Protein AF-A0A3D2JVM2-F1 (afdb_monomer_lite)

Structure (mmCIF, N/CA/C/O backbone):
data_AF-A0A3D2JVM2-F1
#
_entry.id   AF-A0A3D2JVM2-F1
#
loop_
_atom_site.group_PDB
_atom_site.id
_atom_site.type_symbol
_atom_site.label_atom_id
_atom_site.label_alt_id
_atom_site.label_comp_id
_atom_site.label_asym_id
_atom_site.label_entity_id
_atom_site.label_seq_id
_atom_site.pdbx_PDB_ins_code
_atom_site.Cartn_x
_atom_site.Cartn_y
_atom_site.Cartn_z
_atom_site.occupancy
_atom_site.B_iso_or_equiv
_atom_site.auth_seq_id
_atom_site.auth_comp_id
_atom_site.auth_asym_id
_atom_site.auth_atom_id
_atom_site.pdbx_PDB_model_num
ATOM 1 N N . MET A 1 1 ? -17.249 -7.807 11.259 1.00 58.50 1 MET A N 1
ATOM 2 C CA . MET A 1 1 ? -15.988 -7.893 12.026 1.00 58.50 1 MET A CA 1
ATOM 3 C C . MET A 1 1 ? -15.006 -8.668 11.182 1.00 58.50 1 MET A C 1
ATOM 5 O O . MET A 1 1 ? -15.385 -9.724 10.692 1.00 58.50 1 MET A O 1
ATOM 9 N N . THR A 1 2 ? -13.806 -8.138 10.955 1.00 68.81 2 THR A N 1
ATOM 10 C CA . THR A 1 2 ? -12.768 -8.905 10.262 1.00 68.81 2 THR A CA 1
ATOM 11 C C . THR A 1 2 ? -12.194 -9.953 11.221 1.00 68.81 2 THR A C 1
ATOM 13 O O . THR A 1 2 ? -12.077 -9.686 12.415 1.00 68.81 2 THR A O 1
ATOM 16 N N . SER A 1 3 ? -11.861 -11.144 10.725 1.00 86.00 3 SER A N 1
ATOM 17 C CA . SER A 1 3 ? -11.227 -12.212 11.522 1.00 86.00 3 SER A CA 1
ATOM 18 C C . SER A 1 3 ? -9.698 -12.077 11.589 1.00 86.00 3 SER A C 1
ATOM 20 O O . SER A 1 3 ? -9.012 -12.990 12.039 1.00 86.00 3 SER A O 1
ATOM 22 N N . LEU A 1 4 ? -9.166 -10.951 11.110 1.00 88.00 4 LEU A N 1
ATOM 23 C CA . LEU A 1 4 ? -7.745 -10.643 10.990 1.00 88.00 4 LEU A CA 1
ATOM 24 C C . LEU A 1 4 ? -7.296 -9.681 12.097 1.00 88.00 4 LEU A C 1
ATOM 26 O O . LEU A 1 4 ? -7.958 -8.683 12.379 1.00 88.00 4 LEU A O 1
ATOM 30 N N . LEU A 1 5 ? -6.138 -9.967 12.692 1.00 90.50 5 LEU A N 1
ATOM 31 C CA . LEU A 1 5 ? -5.443 -9.053 13.596 1.00 90.50 5 LEU A CA 1
ATOM 32 C C . LEU A 1 5 ? -4.349 -8.326 12.812 1.00 90.50 5 LEU A C 1
ATOM 34 O O . LEU A 1 5 ? -3.431 -8.964 12.297 1.00 90.50 5 LEU A O 1
ATOM 38 N N . TYR A 1 6 ? -4.447 -7.001 12.724 1.00 90.62 6 TYR A N 1
ATOM 39 C CA . TYR A 1 6 ? -3.457 -6.183 12.028 1.00 90.62 6 TYR A CA 1
ATOM 40 C C . TYR A 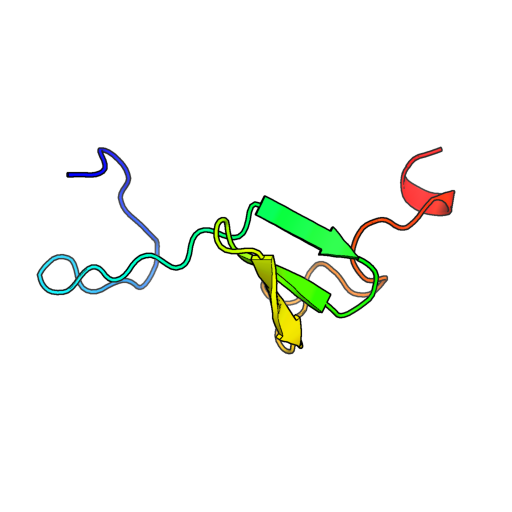1 6 ? -2.294 -5.807 12.954 1.00 90.62 6 TYR A C 1
ATOM 42 O O . TYR A 1 6 ? -2.528 -5.393 14.096 1.00 90.62 6 TYR A O 1
ATOM 50 N N . PRO A 1 7 ? -1.038 -5.911 12.483 1.00 93.19 7 PRO A N 1
ATOM 51 C CA . PRO A 1 7 ? 0.111 -5.422 13.229 1.00 93.19 7 PRO A CA 1
ATOM 52 C C . PRO A 1 7 ? -0.031 -3.931 13.541 1.00 93.19 7 PRO A C 1
ATOM 54 O O . PRO A 1 7 ? -0.482 -3.155 12.704 1.00 93.19 7 PRO A O 1
ATOM 57 N N . THR A 1 8 ? 0.407 -3.513 14.729 1.00 92.62 8 THR A N 1
ATOM 58 C CA . THR A 1 8 ? 0.462 -2.097 15.155 1.00 92.62 8 THR A CA 1
ATOM 59 C C . THR A 1 8 ? -0.883 -1.348 15.210 1.00 92.62 8 THR A C 1
ATOM 61 O O . THR A 1 8 ? -0.898 -0.141 15.434 1.00 92.62 8 THR A O 1
ATOM 64 N N . THR A 1 9 ? -2.022 -2.038 15.080 1.00 93.06 9 THR A N 1
ATOM 65 C CA . THR A 1 9 ? -3.365 -1.439 15.171 1.00 93.06 9 THR A CA 1
ATOM 66 C C . THR A 1 9 ? -3.936 -1.523 16.590 1.00 93.06 9 THR A C 1
ATOM 68 O O . THR A 1 9 ? -3.821 -2.546 17.265 1.00 93.06 9 THR A O 1
ATOM 71 N N . ASN A 1 10 ? -4.617 -0.466 17.046 1.00 93.69 10 ASN A N 1
ATOM 72 C CA . ASN A 1 10 ? -5.393 -0.504 18.287 1.00 93.69 10 ASN A CA 1
ATOM 73 C C . ASN A 1 10 ? -6.640 -1.391 18.111 1.00 93.69 10 ASN A C 1
ATOM 75 O O . ASN A 1 10 ? -7.550 -1.049 17.360 1.00 93.69 10 ASN A O 1
ATOM 79 N N . LEU A 1 11 ? -6.717 -2.496 18.861 1.00 91.00 11 LEU A N 1
ATOM 80 C CA . LEU A 1 11 ? -7.796 -3.489 18.748 1.00 91.00 11 LEU A CA 1
ATOM 81 C C . LEU A 1 11 ? -9.192 -2.949 19.094 1.00 91.00 11 LEU A C 1
ATOM 83 O O . LEU A 1 11 ? -10.194 -3.527 18.682 1.00 91.00 11 LEU A O 1
ATOM 87 N N . THR A 1 12 ? -9.268 -1.849 19.842 1.00 91.94 12 THR A N 1
ATOM 88 C CA . THR A 1 12 ? -10.541 -1.202 20.203 1.00 91.94 12 THR A CA 1
ATOM 89 C C . THR A 1 12 ? -10.993 -0.151 19.187 1.00 91.94 12 THR A C 1
ATOM 91 O O . THR A 1 12 ? -12.128 0.310 19.257 1.00 91.94 12 THR A O 1
ATOM 94 N N . GLN A 1 13 ? -10.122 0.234 18.248 1.00 89.81 13 GLN A N 1
ATOM 95 C CA . GLN A 1 13 ? -10.334 1.318 17.282 1.00 89.81 13 GLN A CA 1
ATOM 96 C C . GLN A 1 13 ? -9.775 0.917 15.910 1.00 89.81 13 GLN A C 1
ATOM 98 O O . GLN A 1 13 ? -8.878 1.559 15.368 1.00 89.81 13 GLN A O 1
ATOM 103 N N . VAL A 1 14 ? -10.268 -0.197 15.369 1.00 88.56 14 VAL A N 1
ATOM 104 C CA . VAL A 1 14 ? -9.825 -0.690 14.062 1.00 88.56 14 VAL A CA 1
ATOM 105 C C . VAL A 1 14 ? -10.481 0.135 12.956 1.00 88.56 14 VAL A C 1
ATOM 107 O O . VAL A 1 14 ? -11.691 0.048 12.749 1.00 88.56 14 VAL A O 1
ATOM 110 N N . GLU A 1 15 ? -9.672 0.891 12.220 1.00 86.12 15 GLU A N 1
ATOM 111 C CA . GLU A 1 15 ? -10.045 1.510 10.948 1.00 86.12 15 GLU A CA 1
ATOM 112 C C . GLU A 1 15 ? -9.406 0.720 9.799 1.00 86.12 15 GLU A C 1
ATOM 114 O O . GLU A 1 15 ? -8.248 0.310 9.889 1.00 86.12 15 GLU A O 1
ATOM 119 N N . GLN A 1 16 ? -10.163 0.468 8.729 1.00 86.56 16 GLN A N 1
ATOM 120 C CA . GLN A 1 16 ? -9.682 -0.290 7.573 1.00 86.56 16 GLN A CA 1
ATOM 121 C C . GLN A 1 16 ? -9.698 0.580 6.318 1.00 8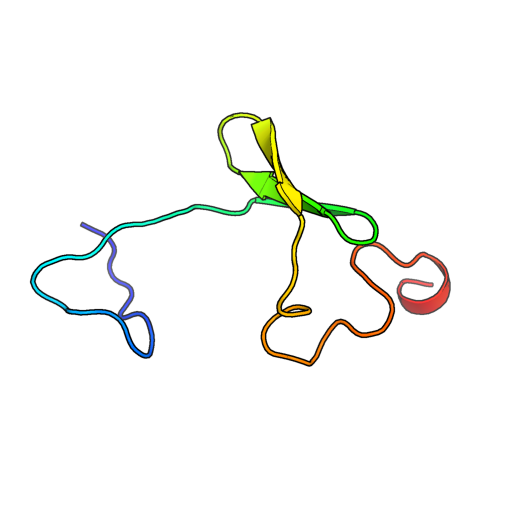6.56 16 GLN A C 1
ATOM 123 O O . GLN A 1 16 ? -10.760 0.979 5.844 1.00 86.56 16 GLN A O 1
ATOM 128 N N . LEU A 1 17 ? -8.512 0.799 5.753 1.00 91.69 17 LEU A N 1
ATOM 129 C CA . LEU A 1 17 ? -8.330 1.258 4.381 1.00 91.69 17 LEU A CA 1
ATOM 130 C C . LEU A 1 17 ? -8.002 0.038 3.515 1.00 91.69 17 LEU A C 1
ATOM 132 O O . LEU A 1 17 ? -6.931 -0.553 3.647 1.00 91.69 17 LEU A O 1
ATOM 136 N N . ASN A 1 18 ? -8.942 -0.366 2.665 1.00 94.44 18 ASN A N 1
ATOM 137 C CA . ASN A 1 18 ? -8.804 -1.557 1.834 1.00 94.44 18 ASN A CA 1
ATOM 138 C C . ASN A 1 18 ? -8.187 -1.198 0.476 1.00 94.44 18 ASN A C 1
ATOM 140 O O . ASN A 1 18 ? -8.887 -0.744 -0.426 1.00 94.44 18 ASN A O 1
ATOM 144 N N . ILE A 1 19 ? -6.875 -1.385 0.344 1.00 97.00 19 ILE A N 1
ATOM 145 C CA . ILE A 1 19 ? -6.139 -1.144 -0.901 1.00 97.00 19 ILE A CA 1
ATOM 146 C C . ILE A 1 19 ? -6.248 -2.367 -1.815 1.00 97.00 19 ILE A C 1
ATOM 148 O O . ILE A 1 19 ? -5.877 -3.470 -1.422 1.00 97.00 19 ILE A O 1
ATOM 152 N N . VAL A 1 20 ? -6.724 -2.164 -3.046 1.00 98.06 20 VAL A N 1
ATOM 153 C CA . VAL A 1 20 ? -7.011 -3.249 -4.005 1.00 98.06 20 VAL A CA 1
ATOM 154 C C . VAL A 1 20 ? -6.124 -3.226 -5.250 1.00 98.06 20 VAL A C 1
ATOM 156 O O . VAL A 1 20 ? -6.095 -4.203 -5.995 1.00 98.06 20 VAL A O 1
ATOM 159 N N . ARG A 1 21 ? -5.403 -2.126 -5.503 1.00 97.94 21 ARG A N 1
ATOM 160 C CA . ARG A 1 21 ? -4.506 -1.989 -6.661 1.00 97.94 21 ARG A CA 1
ATOM 161 C C . ARG A 1 21 ? -3.357 -1.025 -6.374 1.00 97.94 21 ARG A C 1
ATOM 163 O O . ARG A 1 21 ? -3.557 -0.027 -5.686 1.00 97.94 21 ARG A O 1
ATOM 170 N N . GLY A 1 22 ? -2.190 -1.286 -6.960 1.00 97.31 22 GLY A N 1
ATOM 171 C CA . GLY A 1 22 ? -1.053 -0.362 -7.006 1.00 97.31 22 GLY A CA 1
ATOM 172 C C . GLY A 1 22 ? -0.567 -0.144 -8.440 1.00 97.31 22 GLY A C 1
ATOM 173 O O . GLY A 1 22 ? -0.706 -1.037 -9.272 1.00 97.31 22 GLY A O 1
ATOM 174 N N . GLU A 1 23 ? -0.032 1.042 -8.727 1.00 97.75 23 GLU A N 1
AT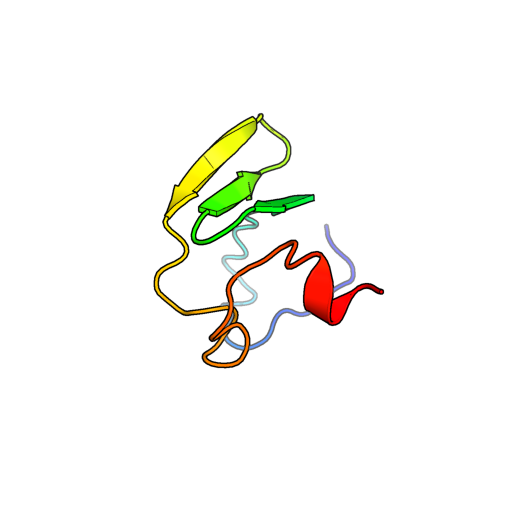OM 175 C CA . GLU A 1 23 ? 0.569 1.412 -10.017 1.00 97.75 23 GLU A CA 1
ATOM 176 C C . GLU A 1 23 ? 1.618 2.513 -9.808 1.00 97.75 23 GLU A C 1
ATOM 178 O O . GLU A 1 23 ? 1.303 3.611 -9.332 1.00 97.75 23 GLU A O 1
ATOM 183 N N . GLY A 1 24 ? 2.877 2.223 -10.139 1.00 97.06 24 GLY A N 1
ATOM 184 C CA . GLY A 1 24 ? 3.996 3.123 -9.875 1.00 97.06 24 GLY A CA 1
ATOM 185 C C . GLY A 1 24 ? 4.081 3.474 -8.386 1.00 97.06 24 GLY A C 1
ATOM 186 O O . GLY A 1 24 ? 4.189 2.589 -7.542 1.00 97.06 24 GLY A O 1
ATOM 187 N N . ILE A 1 25 ? 4.001 4.768 -8.062 1.00 97.50 25 ILE A N 1
ATOM 188 C CA . ILE A 1 25 ? 4.036 5.292 -6.681 1.00 97.50 25 ILE A CA 1
ATOM 189 C C . ILE A 1 25 ? 2.643 5.467 -6.049 1.00 97.50 25 ILE A C 1
ATOM 191 O O . ILE A 1 25 ? 2.516 6.080 -4.989 1.00 97.50 25 ILE A O 1
ATOM 195 N N . TYR A 1 26 ? 1.582 4.999 -6.709 1.00 98.31 26 TYR A N 1
ATOM 196 C CA . TYR A 1 26 ? 0.204 5.188 -6.263 1.00 98.31 26 TYR A CA 1
ATOM 197 C C . TYR A 1 26 ? -0.467 3.872 -5.882 1.00 98.31 26 TYR A C 1
ATOM 199 O O . TYR A 1 26 ? -0.203 2.822 -6.467 1.00 98.31 26 TYR A O 1
ATOM 207 N N . VAL A 1 27 ? -1.406 3.964 -4.942 1.00 98.25 27 VAL A 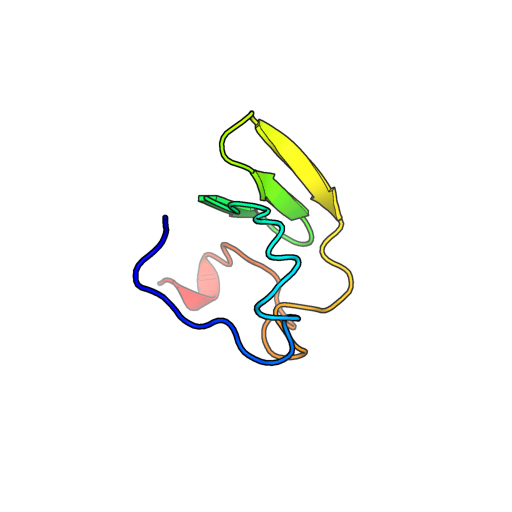N 1
ATOM 208 C CA . VAL A 1 27 ? -2.324 2.883 -4.574 1.00 98.25 27 VAL A CA 1
ATOM 209 C C . VAL A 1 27 ? -3.774 3.351 -4.624 1.00 98.25 27 VAL A C 1
ATOM 211 O O . VAL A 1 27 ? -4.060 4.548 -4.537 1.00 98.25 27 VAL A O 1
ATOM 214 N N . TYR A 1 28 ? -4.686 2.399 -4.788 1.00 98.44 28 TYR A N 1
ATOM 215 C CA . TYR A 1 28 ? -6.109 2.643 -4.981 1.00 98.44 28 TYR A CA 1
ATOM 216 C C . TYR A 1 28 ? -6.926 1.806 -4.002 1.00 98.44 28 TYR A C 1
ATOM 218 O O . TYR A 1 28 ? -6.681 0.603 -3.865 1.00 98.44 28 TYR A O 1
ATOM 226 N N . ASP A 1 29 ? -7.889 2.440 -3.335 1.00 98.12 29 ASP A N 1
ATOM 227 C CA . ASP A 1 29 ? -8.841 1.732 -2.478 1.00 98.12 29 ASP A CA 1
ATOM 228 C C . ASP A 1 29 ? -9.978 1.083 -3.287 1.00 98.12 29 ASP A C 1
ATOM 230 O O . ASP A 1 29 ? -10.110 1.269 -4.501 1.00 98.12 29 ASP A O 1
ATOM 234 N N . ASP A 1 30 ? -10.824 0.319 -2.602 1.00 97.56 30 ASP A N 1
ATOM 235 C CA . ASP A 1 30 ? -12.016 -0.318 -3.171 1.00 97.56 30 ASP A CA 1
ATOM 236 C C . ASP A 1 30 ? -13.124 0.658 -3.613 1.00 97.56 30 ASP A C 1
ATOM 238 O O . ASP A 1 30 ? -14.077 0.251 -4.280 1.00 97.56 30 ASP A O 1
ATOM 242 N N . LYS A 1 31 ? -12.986 1.951 -3.305 1.00 97.69 31 LYS A N 1
ATOM 243 C CA . LYS A 1 31 ? -13.868 3.036 -3.763 1.00 97.69 31 LYS A CA 1
ATOM 244 C C . LYS A 1 31 ? -13.293 3.785 -4.969 1.00 97.69 31 LYS A C 1
ATOM 246 O O . LYS A 1 31 ? -13.952 4.682 -5.493 1.00 97.69 31 LYS A O 1
ATOM 251 N N . GLY A 1 32 ? -12.093 3.423 -5.424 1.00 97.62 32 GLY A N 1
ATOM 252 C CA . GLY A 1 32 ? -11.398 4.053 -6.545 1.00 97.62 32 GLY A CA 1
ATOM 253 C C . GLY A 1 32 ? -10.639 5.335 -6.187 1.00 97.62 32 GLY A C 1
ATOM 254 O O . GLY A 1 32 ? -10.127 6.002 -7.089 1.00 97.62 32 GLY A O 1
ATOM 255 N N . ASN A 1 33 ? -10.530 5.692 -4.905 1.00 98.25 33 ASN A N 1
ATOM 256 C CA . ASN A 1 33 ? -9.708 6.817 -4.470 1.00 98.25 33 ASN A CA 1
ATOM 257 C C . ASN A 1 33 ? -8.229 6.492 -4.689 1.00 98.25 33 ASN A C 1
ATOM 259 O O . ASN A 1 33 ? -7.779 5.386 -4.395 1.00 98.25 33 ASN A O 1
ATOM 263 N N . ARG A 1 34 ? -7.467 7.472 -5.183 1.00 98.19 34 ARG A N 1
ATOM 264 C CA . ARG A 1 34 ? -6.027 7.346 -5.435 1.00 98.19 34 ARG A CA 1
ATOM 265 C C . ARG A 1 34 ? -5.223 8.013 -4.326 1.00 98.19 34 ARG A C 1
ATOM 267 O O . ARG A 1 34 ? -5.441 9.187 -4.030 1.00 98.19 34 ARG A O 1
ATOM 274 N N . TYR A 1 35 ? -4.220 7.307 -3.824 1.00 98.12 35 TYR A N 1
ATOM 275 C CA . TYR A 1 35 ? -3.323 7.768 -2.769 1.00 98.12 35 TYR A CA 1
ATOM 276 C C . TYR A 1 35 ? -1.874 7.680 -3.229 1.00 98.12 35 TYR A C 1
ATOM 278 O O . TYR A 1 35 ? -1.487 6.707 -3.873 1.00 98.12 35 TYR A O 1
ATOM 286 N N . LEU A 1 36 ? -1.073 8.693 -2.892 1.00 98.00 36 LEU A N 1
ATOM 287 C CA . LEU A 1 36 ? 0.380 8.594 -3.000 1.00 98.00 36 LEU A CA 1
ATOM 288 C C . LEU A 1 36 ? 0.881 7.642 -1.913 1.00 98.00 36 LEU A C 1
ATOM 290 O O . LEU A 1 36 ? 0.607 7.859 -0.732 1.00 98.00 36 LEU A O 1
ATOM 294 N N . GLU A 1 37 ? 1.622 6.613 -2.303 1.00 97.06 37 GLU A N 1
ATOM 295 C CA . GLU A 1 37 ? 2.158 5.626 -1.376 1.00 97.06 37 GLU A CA 1
ATOM 296 C C . GLU A 1 37 ? 3.585 6.019 -0.973 1.00 97.06 37 GLU A C 1
ATOM 298 O O . GLU A 1 37 ? 4.563 5.727 -1.654 1.00 97.06 37 GLU A O 1
ATOM 303 N N . GLY A 1 38 ? 3.686 6.774 0.123 1.00 96.12 38 GLY A N 1
ATOM 304 C CA . GLY A 1 38 ? 4.946 7.370 0.573 1.00 96.12 38 GLY A CA 1
ATOM 305 C C . GLY A 1 38 ? 5.833 6.463 1.431 1.00 96.12 38 GLY A C 1
ATOM 306 O O . GLY A 1 38 ? 6.961 6.849 1.723 1.00 96.12 38 GLY A O 1
ATOM 307 N N . LEU A 1 39 ? 5.347 5.294 1.860 1.00 95.81 39 LEU A N 1
ATOM 308 C CA . LEU A 1 39 ? 6.095 4.362 2.709 1.00 95.81 39 LEU A CA 1
ATOM 309 C C . LEU A 1 39 ? 6.727 3.217 1.913 1.00 95.81 39 LEU A C 1
ATOM 311 O O . LEU A 1 39 ? 7.462 2.424 2.498 1.00 95.81 39 LEU A O 1
ATOM 315 N N . SER A 1 40 ? 6.468 3.122 0.606 1.00 95.25 40 SER A N 1
ATOM 316 C CA . SER A 1 40 ? 6.996 2.072 -0.273 1.00 95.25 40 SER A CA 1
ATOM 317 C C . SER A 1 40 ? 6.708 0.667 0.272 1.00 95.25 40 SER A C 1
ATOM 319 O O . SER A 1 40 ? 7.627 -0.125 0.449 1.00 95.25 40 SER A O 1
ATOM 321 N N . A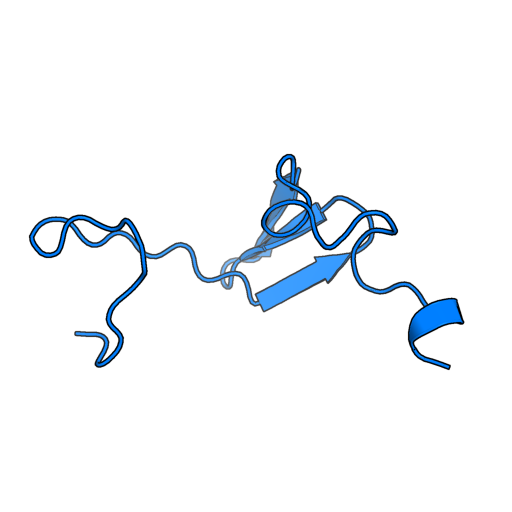LA A 1 41 ? 5.449 0.351 0.585 1.00 93.75 41 ALA A N 1
ATOM 322 C CA . ALA A 1 41 ? 5.014 -0.941 1.138 1.00 93.75 41 ALA A CA 1
ATOM 323 C C . ALA A 1 41 ? 5.784 -1.365 2.403 1.00 93.75 41 ALA A C 1
ATOM 325 O O . ALA A 1 41 ? 6.256 -2.497 2.488 1.00 93.75 41 ALA A O 1
ATOM 326 N N . LEU A 1 42 ? 5.950 -0.460 3.373 1.00 95.75 42 LEU A N 1
ATOM 327 C CA . LEU A 1 42 ? 6.863 -0.668 4.507 1.00 95.75 42 LEU A CA 1
ATOM 328 C C . LEU A 1 42 ? 8.313 -0.879 4.038 1.00 95.75 42 LEU A C 1
ATOM 330 O O . LEU A 1 42 ? 8.994 -1.804 4.477 1.00 95.75 42 LEU A O 1
ATOM 334 N N . TRP A 1 43 ? 8.798 0.039 3.202 1.00 96.06 43 TRP A N 1
ATOM 335 C CA . TRP A 1 43 ? 10.190 0.137 2.746 1.00 96.06 43 TRP A CA 1
ATOM 336 C C . TRP A 1 43 ? 10.653 -0.991 1.807 1.00 96.06 43 TRP A C 1
ATOM 338 O O . TRP A 1 43 ? 11.852 -1.152 1.585 1.00 96.06 43 TRP A O 1
ATOM 348 N N . CYS A 1 44 ? 9.730 -1.768 1.238 1.00 95.00 44 CYS A N 1
ATOM 349 C CA . CYS A 1 44 ? 10.026 -2.907 0.366 1.00 95.00 44 CYS A CA 1
ATOM 350 C C . CYS A 1 44 ? 9.812 -2.626 -1.131 1.00 95.00 44 CYS A C 1
ATOM 352 O O . CYS A 1 44 ? 10.514 -3.193 -1.966 1.00 95.00 44 CYS A O 1
ATOM 354 N N . ALA A 1 45 ? 8.876 -1.753 -1.501 1.00 95.62 45 ALA A N 1
ATOM 355 C CA . ALA A 1 45 ? 8.492 -1.501 -2.892 1.00 95.62 45 ALA A CA 1
ATOM 356 C C . ALA A 1 45 ? 9.311 -0.365 -3.535 1.00 95.62 45 ALA A C 1
ATOM 358 O O . ALA A 1 45 ? 8.755 0.604 -4.047 1.00 95.62 45 ALA A O 1
ATOM 359 N N . ALA A 1 46 ? 10.643 -0.474 -3.514 1.00 95.56 46 ALA A N 1
ATOM 360 C CA . ALA A 1 46 ? 11.540 0.576 -4.018 1.00 95.56 46 ALA A CA 1
ATOM 361 C C . ALA A 1 46 ? 11.374 0.877 -5.523 1.00 95.56 46 ALA A C 1
ATOM 363 O O . ALA A 1 46 ? 11.633 1.996 -5.958 1.00 95.56 46 ALA A O 1
ATOM 364 N N . LEU A 1 47 ? 10.933 -0.107 -6.313 1.00 96.44 47 LEU A N 1
ATOM 365 C CA . LEU A 1 47 ? 10.680 0.025 -7.755 1.00 96.44 47 LEU A CA 1
ATOM 366 C C . LEU A 1 47 ? 9.214 0.363 -8.084 1.00 96.44 47 LEU A C 1
ATOM 368 O O . LEU A 1 47 ? 8.841 0.405 -9.255 1.00 96.44 47 LEU A O 1
ATOM 372 N N . GLY A 1 48 ? 8.392 0.623 -7.062 1.00 96.69 48 GLY A N 1
ATOM 373 C CA . GLY A 1 48 ? 6.958 0.855 -7.208 1.00 96.69 48 GLY A CA 1
ATOM 374 C C . GLY A 1 48 ? 6.153 -0.418 -7.484 1.00 96.69 48 GLY A C 1
ATOM 375 O O . GLY A 1 48 ? 6.682 -1.528 -7.547 1.00 96.69 48 GLY A O 1
ATOM 376 N N . TYR A 1 49 ? 4.839 -0.247 -7.615 1.00 97.38 49 TYR A N 1
ATOM 377 C CA . TYR A 1 49 ? 3.892 -1.330 -7.879 1.00 97.38 49 TYR A CA 1
ATOM 378 C C . TYR A 1 49 ? 3.663 -1.521 -9.382 1.00 97.38 49 TYR A C 1
ATOM 380 O O . TYR A 1 49 ? 3.614 -0.543 -10.128 1.00 97.38 49 TYR A O 1
ATOM 388 N N . GLY A 1 50 ? 3.443 -2.768 -9.808 1.00 95.94 50 GLY A N 1
ATOM 389 C CA . GLY A 1 50 ? 3.120 -3.087 -11.205 1.00 95.94 50 GLY A CA 1
ATOM 390 C C . GLY A 1 50 ? 4.293 -2.876 -12.164 1.00 95.94 50 GLY A C 1
ATOM 391 O O . GLY A 1 50 ? 4.101 -2.362 -13.256 1.00 95.94 50 GLY A O 1
ATOM 392 N N . ASN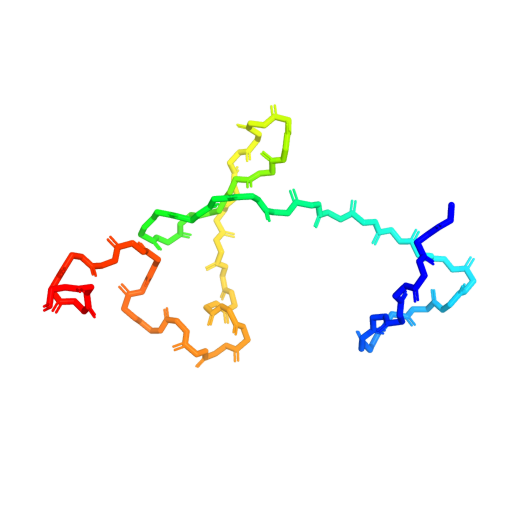 A 1 51 ? 5.512 -3.194 -11.728 1.00 96.88 51 ASN A N 1
ATOM 393 C CA . ASN A 1 51 ? 6.693 -3.118 -12.578 1.00 96.88 51 ASN A CA 1
ATOM 394 C C . ASN A 1 51 ? 6.739 -4.341 -13.512 1.00 96.88 51 ASN A C 1
ATOM 396 O O . ASN A 1 51 ? 6.985 -5.446 -13.035 1.00 96.88 51 ASN A O 1
ATOM 400 N N . ASP A 1 52 ? 6.504 -4.131 -14.810 1.00 96.81 52 ASP A N 1
ATOM 401 C CA . ASP A 1 52 ? 6.431 -5.210 -15.809 1.00 96.81 52 ASP A CA 1
ATOM 402 C C . ASP A 1 52 ? 7.739 -6.018 -15.907 1.00 96.81 52 ASP A C 1
ATOM 404 O O . ASP A 1 52 ? 7.693 -7.240 -15.967 1.00 96.81 52 ASP A O 1
ATOM 408 N N . GLU A 1 53 ? 8.906 -5.367 -15.797 1.00 96.56 53 GLU A N 1
ATOM 409 C CA . GLU A 1 53 ? 10.220 -6.039 -15.836 1.00 96.56 53 GLU A CA 1
ATOM 410 C C . GLU A 1 53 ? 10.444 -6.982 -14.639 1.00 96.56 53 GLU A C 1
ATOM 412 O O . GLU A 1 53 ? 11.197 -7.943 -14.748 1.00 96.56 53 GLU A O 1
ATOM 417 N N . LEU A 1 54 ? 9.805 -6.724 -13.489 1.00 95.19 54 LEU A N 1
ATOM 418 C CA . LEU A 1 54 ? 9.843 -7.633 -12.333 1.00 95.19 54 LEU A CA 1
ATOM 419 C C . LEU A 1 54 ? 8.802 -8.757 -12.405 1.00 95.19 54 LEU A C 1
ATOM 421 O O . LEU A 1 54 ? 8.898 -9.713 -11.634 1.00 95.19 54 LEU A O 1
ATOM 425 N N . ILE A 1 55 ? 7.755 -8.579 -13.212 1.00 95.44 55 ILE A N 1
ATOM 426 C CA . ILE A 1 55 ? 6.644 -9.527 -13.343 1.00 95.44 55 ILE A CA 1
ATOM 427 C C . ILE A 1 55 ? 6.967 -10.593 -14.394 1.00 95.44 55 ILE A C 1
ATOM 429 O O . ILE A 1 55 ? 6.585 -11.750 -14.194 1.00 95.44 55 ILE A O 1
ATOM 433 N N . ASP A 1 56 ? 7.632 -10.193 -15.480 1.00 92.56 56 ASP A N 1
ATOM 434 C CA . ASP A 1 56 ? 8.125 -11.073 -16.548 1.00 92.56 56 ASP A CA 1
ATOM 435 C C . ASP A 1 56 ? 9.215 -12.053 -16.061 1.00 92.56 56 ASP A C 1
ATOM 437 O O . ASP A 1 56 ? 9.172 -13.233 -16.493 1.00 92.56 56 ASP A O 1
#

pLDDT: mean 93.79, std 6.76, range [58.5, 98.44]

Secondary structure (DSSP, 8-state):
--SPPPTT--TTS-----EEEEEBTEEEETT--EEE-TTHHHHT-TT-BS-HHHH-

Sequence (56 aa):
MTSLLYPTTNLTQVEQLNIVRGEGIYVYDDKGNRYLEGLSALWCAALGYGNDELID

Radius of gyration: 13.49 Å; chains: 1; bounding box: 28×21×37 Å

Foldseek 3Di:
DDPDDDPPDDPVDDDDFAWDDWDAQWTAGPVGDIDGNPCCVVVPNPRTPPDPVVVD